Protein AF-A0A3C0SN17-F1 (afdb_monomer_lite)

Foldseek 3Di:
DDDLCVVLVHDPPDDPVSSVVSVVVVCVVPVD

pLDDT: mean 87.48, std 6.7, range [60.75, 93.5]

Structure (mmCIF, N/CA/C/O backbone):
data_AF-A0A3C0SN17-F1
#
_entry.id   AF-A0A3C0SN17-F1
#
loop_
_atom_site.group_PDB
_atom_site.id
_atom_site.type_symbol
_atom_site.label_atom_id
_atom_site.label_alt_id
_atom_site.label_comp_id
_atom_site.label_asym_id
_atom_site.label_entity_id
_atom_site.label_seq_id
_atom_site.pdbx_PDB_ins_code
_atom_site.Cartn_x
_atom_site.Cartn_y
_atom_site.Cartn_z
_atom_site.occupancy
_atom_site.B_iso_or_equiv
_atom_site.auth_seq_id
_atom_site.auth_comp_id
_atom_site.auth_asym_id
_atom_site.auth_atom_id
_atom_site.pdbx_PDB_model_num
ATOM 1 N N . MET A 1 1 ? 17.419 -1.686 -6.845 1.00 60.75 1 MET A N 1
ATOM 2 C CA . MET A 1 1 ? 16.628 -2.336 -5.778 1.00 60.75 1 MET A CA 1
ATOM 3 C C . MET A 1 1 ? 15.293 -1.625 -5.758 1.00 60.75 1 MET A C 1
ATOM 5 O O . MET A 1 1 ? 15.294 -0.442 -5.462 1.00 60.75 1 MET A O 1
ATOM 9 N N . ASN A 1 2 ? 14.204 -2.282 -6.163 1.00 70.19 2 ASN A N 1
ATOM 10 C CA . ASN A 1 2 ? 12.887 -1.642 -6.173 1.00 70.19 2 ASN A CA 1
ATOM 11 C C . ASN A 1 2 ? 12.317 -1.716 -4.762 1.00 70.19 2 ASN A C 1
ATOM 13 O O . ASN 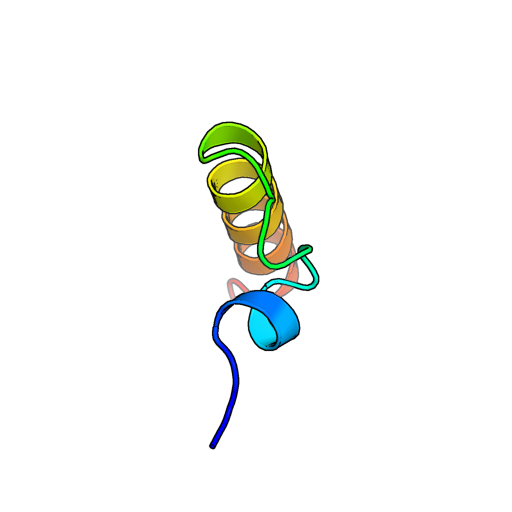A 1 2 ? 12.132 -2.814 -4.236 1.00 70.19 2 ASN A O 1
ATOM 17 N N . ASN A 1 3 ? 12.093 -0.561 -4.145 1.00 84.44 3 ASN A N 1
ATOM 18 C CA . ASN A 1 3 ? 11.509 -0.491 -2.820 1.00 84.44 3 ASN A CA 1
ATOM 19 C C . ASN A 1 3 ? 10.015 -0.873 -2.917 1.00 84.44 3 ASN A C 1
ATOM 21 O O . ASN A 1 3 ? 9.286 -0.249 -3.690 1.00 84.44 3 ASN A O 1
ATOM 25 N N . PRO A 1 4 ? 9.528 -1.884 -2.172 1.00 82.69 4 PRO A N 1
ATOM 26 C CA . PRO A 1 4 ? 8.118 -2.278 -2.201 1.00 82.69 4 PRO A CA 1
ATOM 27 C C . PRO A 1 4 ? 7.160 -1.124 -1.885 1.00 82.69 4 PRO A C 1
ATOM 29 O O . PRO A 1 4 ? 6.053 -1.080 -2.420 1.00 82.69 4 PRO A O 1
ATOM 32 N N . TYR A 1 5 ? 7.595 -0.172 -1.055 1.00 86.06 5 TYR A N 1
ATOM 33 C CA . TYR A 1 5 ? 6.811 1.010 -0.712 1.00 86.06 5 TYR A CA 1
ATOM 34 C C . TYR A 1 5 ? 6.676 1.970 -1.900 1.00 86.06 5 TYR A C 1
ATOM 36 O O . TYR A 1 5 ? 5.581 2.459 -2.162 1.00 86.06 5 TYR A O 1
ATOM 44 N N . GLU A 1 6 ? 7.738 2.151 -2.690 1.00 85.25 6 GLU A N 1
ATOM 45 C CA . GLU A 1 6 ? 7.702 2.962 -3.915 1.00 85.25 6 GLU A CA 1
ATOM 46 C C . GLU A 1 6 ? 6.818 2.328 -4.993 1.00 85.25 6 GLU A C 1
ATOM 48 O O . GLU A 1 6 ? 6.066 3.033 -5.659 1.00 85.25 6 GLU A O 1
ATOM 53 N N . VAL A 1 7 ? 6.847 0.996 -5.125 1.00 86.06 7 VAL A N 1
ATOM 54 C CA . VAL A 1 7 ? 5.988 0.261 -6.073 1.00 86.06 7 VAL A CA 1
ATOM 55 C C . VAL A 1 7 ? 4.510 0.402 -5.712 1.00 86.06 7 VAL A C 1
ATOM 57 O O . VAL A 1 7 ? 3.666 0.544 -6.594 1.00 86.06 7 VAL A O 1
ATOM 60 N N . LEU A 1 8 ? 4.191 0.379 -4.418 1.00 86.94 8 LEU A N 1
ATOM 61 C CA . LEU A 1 8 ? 2.833 0.605 -3.927 1.00 86.94 8 LEU A CA 1
ATOM 62 C C . LEU A 1 8 ? 2.460 2.097 -3.853 1.00 86.94 8 LEU A C 1
ATOM 64 O O . LEU A 1 8 ? 1.305 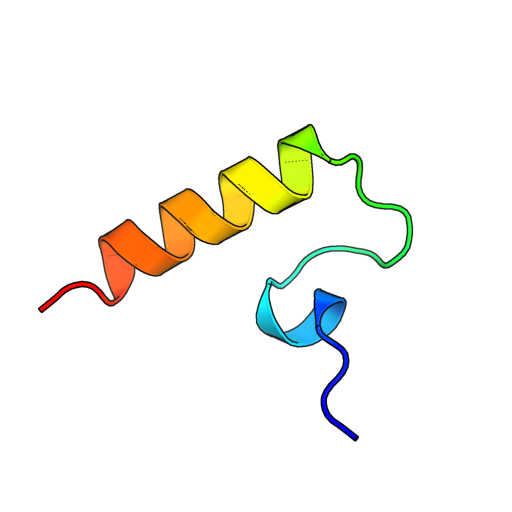2.409 -3.576 1.00 86.94 8 LEU A O 1
ATOM 68 N N . GLY A 1 9 ? 3.403 3.017 -4.083 1.00 87.00 9 GLY A N 1
ATOM 69 C CA . GLY A 1 9 ? 3.188 4.461 -3.957 1.00 87.00 9 GLY A CA 1
ATOM 70 C C . GLY A 1 9 ? 2.908 4.930 -2.524 1.00 87.00 9 GLY A C 1
ATOM 71 O O . GLY A 1 9 ? 2.288 5.974 -2.327 1.00 87.00 9 GLY A O 1
ATOM 72 N N . VAL A 1 10 ? 3.329 4.163 -1.517 1.00 88.69 10 VAL A N 1
ATOM 73 C CA . VAL A 1 10 ? 3.107 4.458 -0.095 1.00 88.69 10 VAL A CA 1
ATOM 74 C C . VAL A 1 10 ? 4.406 4.884 0.587 1.00 88.69 10 VAL A C 1
ATOM 76 O O . VAL A 1 10 ? 5.505 4.575 0.131 1.00 88.69 10 VAL A O 1
ATOM 79 N N . LYS A 1 11 ? 4.293 5.606 1.705 1.00 88.38 11 LYS A N 1
ATOM 80 C CA . LYS A 1 11 ? 5.457 5.953 2.531 1.00 88.38 11 LYS A CA 1
ATOM 81 C C . LYS A 1 11 ? 5.992 4.708 3.240 1.00 88.38 11 LYS A C 1
ATOM 83 O O . LYS A 1 11 ? 5.232 3.809 3.574 1.00 88.38 11 LYS A O 1
ATOM 88 N N . GLU A 1 12 ? 7.281 4.698 3.565 1.00 84.25 12 GLU A N 1
ATOM 89 C CA . GLU A 1 12 ? 7.901 3.589 4.310 1.00 84.25 12 GLU A CA 1
ATOM 90 C C . GLU A 1 12 ? 7.332 3.412 5.729 1.00 84.25 12 GLU A C 1
ATOM 92 O O . GLU A 1 12 ? 7.441 2.334 6.305 1.00 84.25 12 GLU A O 1
ATOM 97 N N . ASN A 1 13 ? 6.699 4.451 6.291 1.00 87.19 13 ASN A N 1
ATOM 98 C CA . ASN A 1 13 ? 6.000 4.374 7.578 1.00 87.19 13 ASN A CA 1
ATOM 99 C C . ASN A 1 13 ? 4.494 4.081 7.454 1.00 87.19 13 ASN A C 1
ATOM 101 O O . ASN A 1 13 ? 3.788 4.177 8.459 1.00 87.19 13 ASN A O 1
ATOM 105 N N . ALA A 1 14 ? 4.000 3.807 6.242 1.00 88.19 14 ALA A N 1
ATOM 106 C CA . ALA A 1 14 ? 2.576 3.643 5.999 1.00 88.19 14 ALA A CA 1
ATOM 107 C C . ALA A 1 14 ? 2.003 2.514 6.861 1.00 88.19 14 ALA A C 1
ATOM 109 O O . ALA A 1 14 ? 2.620 1.460 7.047 1.00 88.19 14 ALA A O 1
ATOM 110 N N . SER A 1 15 ? 0.795 2.731 7.377 1.00 91.50 15 SER A N 1
ATOM 111 C CA . SER A 1 15 ? 0.100 1.705 8.152 1.00 91.50 15 SER A CA 1
ATOM 112 C C . SER A 1 15 ? -0.238 0.511 7.258 1.00 91.50 15 SER A C 1
ATOM 114 O O . SER A 1 15 ? -0.466 0.655 6.054 1.00 91.50 15 SER A O 1
ATOM 116 N N . GLN A 1 16 ? -0.359 -0.681 7.846 1.00 89.94 16 GLN A N 1
ATOM 117 C CA . GLN A 1 16 ? -0.792 -1.866 7.103 1.00 89.94 16 GLN A CA 1
ATOM 118 C C . GLN A 1 16 ? -2.125 -1.658 6.369 1.00 89.94 16 GLN A C 1
ATOM 120 O O . GLN A 1 16 ? -2.337 -2.246 5.307 1.00 89.94 16 GLN A O 1
ATOM 125 N N . ASP A 1 17 ? -3.014 -0.822 6.906 1.00 92.12 17 ASP A N 1
ATOM 126 C CA . ASP A 1 17 ? -4.286 -0.501 6.259 1.00 92.12 17 ASP A CA 1
ATOM 127 C C . ASP A 1 17 ? -4.102 0.342 4.991 1.00 92.12 17 ASP A C 1
ATOM 129 O O . ASP A 1 17 ? -4.769 0.094 3.984 1.00 92.12 17 ASP A O 1
ATOM 133 N N . GLU A 1 18 ? -3.153 1.281 4.995 1.00 90.00 18 GLU A N 1
ATOM 134 C CA . GLU A 1 18 ? -2.801 2.090 3.822 1.00 90.00 18 GLU A CA 1
ATOM 135 C C . GLU A 1 18 ? -2.149 1.226 2.739 1.00 90.00 18 GLU A C 1
ATOM 137 O O . GLU A 1 18 ? -2.536 1.306 1.575 1.00 90.00 18 GLU A O 1
ATOM 142 N N . ILE A 1 19 ? -1.245 0.322 3.133 1.00 90.50 19 ILE A N 1
ATOM 143 C CA . ILE A 1 19 ? -0.604 -0.648 2.231 1.00 90.50 19 ILE A CA 1
ATOM 144 C C . ILE A 1 19 ? -1.664 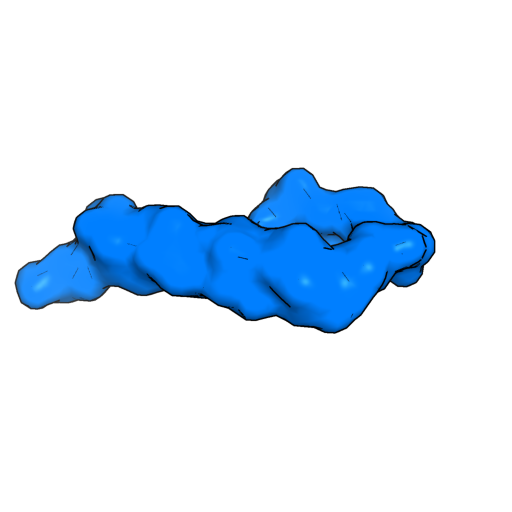-1.526 1.551 1.00 90.50 19 ILE A C 1
ATOM 146 O O . ILE A 1 19 ? -1.668 -1.685 0.328 1.00 90.50 19 ILE A O 1
ATOM 150 N N . LYS A 1 20 ? -2.611 -2.073 2.325 1.00 92.06 20 LYS A N 1
ATOM 151 C CA . LYS A 1 20 ? -3.707 -2.898 1.790 1.00 92.06 20 LYS A CA 1
ATOM 152 C C . LYS A 1 20 ? -4.617 -2.108 0.856 1.00 92.06 20 LYS A C 1
ATOM 154 O O . LYS A 1 20 ? -5.094 -2.664 -0.134 1.00 92.06 20 LYS A O 1
ATOM 159 N N . LYS A 1 21 ? -4.889 -0.840 1.16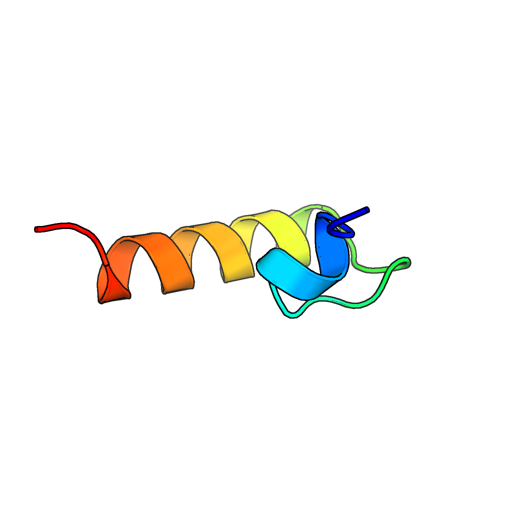7 1.00 93.00 21 LYS A N 1
ATOM 160 C CA . LYS A 1 21 ? -5.723 0.025 0.330 1.00 93.00 21 LYS A CA 1
ATOM 161 C C . LYS A 1 21 ? -5.043 0.323 -1.007 1.00 93.00 21 LYS A C 1
ATOM 163 O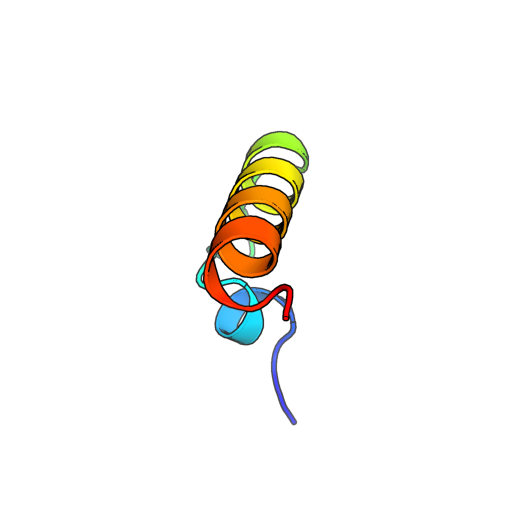 O . LYS A 1 21 ? -5.660 0.069 -2.038 1.00 93.00 21 LYS A O 1
ATOM 168 N N . ALA A 1 22 ? -3.780 0.746 -0.984 1.00 92.31 22 ALA A N 1
ATOM 169 C CA . ALA A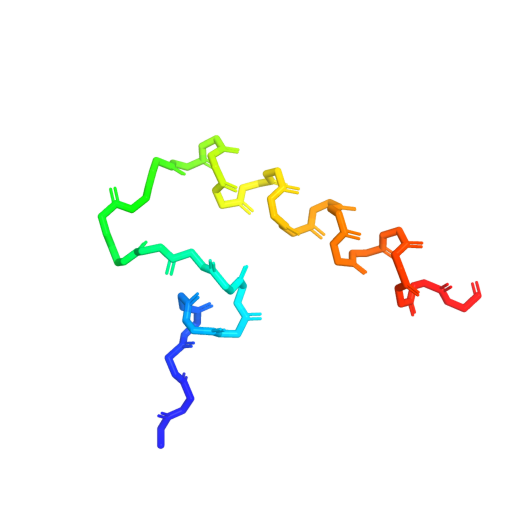 1 22 ? -2.996 1.023 -2.186 1.00 92.31 22 ALA A CA 1
ATOM 170 C C . ALA A 1 22 ? -2.885 -0.214 -3.089 1.00 92.31 22 ALA A C 1
ATOM 172 O O . ALA A 1 22 ? -3.142 -0.140 -4.288 1.00 92.31 22 ALA A O 1
ATOM 173 N N . TYR A 1 23 ? -2.627 -1.389 -2.503 1.00 92.50 23 TYR A N 1
ATOM 174 C CA . TYR A 1 23 ? -2.618 -2.647 -3.249 1.00 92.50 23 TYR A CA 1
ATOM 175 C C . TYR A 1 23 ? -3.963 -2.926 -3.939 1.00 92.50 23 TYR A C 1
ATOM 177 O O . TYR A 1 23 ? -3.999 -3.236 -5.126 1.00 92.50 23 TYR A O 1
ATOM 185 N N . ARG A 1 24 ? -5.089 -2.782 -3.226 1.00 93.38 24 ARG A N 1
ATOM 186 C CA . ARG A 1 24 ? -6.427 -2.999 -3.806 1.00 93.38 24 ARG A CA 1
ATOM 187 C C . ARG A 1 24 ? -6.745 -2.013 -4.930 1.00 93.38 24 ARG A C 1
ATOM 189 O O . ARG A 1 24 ? -7.431 -2.389 -5.876 1.00 93.38 24 ARG A O 1
ATOM 196 N N . GLU A 1 25 ? -6.294 -0.767 -4.821 1.00 92.06 25 GLU A N 1
ATOM 197 C CA . GLU A 1 25 ? -6.475 0.254 -5.858 1.00 92.06 25 GLU A CA 1
ATOM 198 C C . GLU A 1 25 ? -5.663 -0.072 -7.113 1.00 92.06 25 GLU A C 1
ATOM 200 O O . GLU A 1 25 ? -6.223 -0.068 -8.208 1.00 92.06 25 GLU A O 1
ATOM 205 N N . LEU A 1 26 ? -4.397 -0.462 -6.952 1.00 90.81 26 LEU A N 1
ATOM 206 C CA . LEU A 1 26 ? -3.551 -0.910 -8.060 1.00 90.81 26 LEU A CA 1
ATOM 207 C C . LEU A 1 26 ? -4.134 -2.146 -8.747 1.00 90.81 26 LEU A C 1
ATOM 209 O O . LEU A 1 26 ? -4.220 -2.188 -9.971 1.00 90.81 26 LEU A O 1
ATOM 213 N N . VAL A 1 27 ? -4.617 -3.126 -7.979 1.00 93.50 27 VAL A N 1
ATOM 214 C CA . VAL A 1 27 ? -5.279 -4.306 -8.551 1.00 93.50 27 VAL A CA 1
ATOM 215 C C . VAL A 1 27 ? -6.491 -3.896 -9.386 1.00 93.50 27 VAL A C 1
ATOM 217 O O . VAL A 1 27 ? -6.622 -4.368 -10.502 1.00 93.50 27 VAL A O 1
ATOM 220 N N . LYS A 1 28 ? -7.348 -2.978 -8.926 1.00 92.06 28 LYS A N 1
ATOM 221 C CA . LYS A 1 28 ? -8.496 -2.516 -9.733 1.00 92.06 28 LYS A CA 1
ATOM 222 C C . LYS A 1 28 ? -8.095 -1.841 -11.045 1.00 92.06 28 LYS A C 1
ATOM 224 O O . LYS A 1 28 ? -8.871 -1.884 -11.991 1.00 92.06 28 LYS A O 1
ATOM 229 N N . GLN A 1 29 ? -6.942 -1.180 -11.081 1.00 90.00 29 GLN A N 1
ATOM 230 C CA . GLN A 1 29 ? -6.467 -0.482 -12.274 1.00 90.00 29 GLN A CA 1
ATOM 231 C C . GLN A 1 29 ? -5.789 -1.414 -13.278 1.00 90.00 29 GLN A C 1
ATOM 233 O O . GLN A 1 29 ? -5.905 -1.190 -14.478 1.00 90.00 29 GLN A O 1
ATOM 238 N N . TYR A 1 30 ? -5.084 -2.438 -12.792 1.00 92.56 30 TYR A N 1
ATOM 239 C CA . TYR A 1 30 ? -4.239 -3.300 -13.621 1.00 92.56 30 TYR A CA 1
ATOM 240 C C . TYR A 1 30 ? -4.746 -4.736 -13.766 1.00 92.56 30 TYR A C 1
ATOM 242 O O . TYR A 1 30 ? -4.136 -5.512 -14.500 1.00 92.56 30 TYR A O 1
ATOM 250 N N . HIS A 1 31 ? -5.822 -5.120 -13.075 1.00 81.19 31 HIS A N 1
ATOM 251 C CA . HIS A 1 31 ? -6.468 -6.405 -13.313 1.00 81.19 31 HIS A CA 1
ATOM 252 C C . HIS A 1 31 ? -6.974 -6.434 -14.765 1.00 81.19 31 HIS A C 1
ATOM 254 O O . HIS A 1 31 ? -7.718 -5.527 -15.142 1.00 81.19 31 HIS A O 1
ATOM 260 N N . PRO A 1 32 ? -6.560 -7.422 -15.578 1.00 83.75 32 PRO A N 1
ATOM 261 C CA . PRO A 1 32 ? -7.029 -7.561 -16.953 1.00 83.75 32 PRO A CA 1
ATOM 262 C C . PRO A 1 32 ? -8.527 -7.873 -17.044 1.00 83.75 32 PRO A C 1
ATOM 264 O O . PRO A 1 32 ? -9.090 -8.428 -16.068 1.00 83.75 32 PRO A O 1
#

Sequence (32 aa):
MNNPYEVLGVKENASQDEIKKAYRELVKQYHP

Secondary structure (DSSP, 8-state):
---HHHHTT--TT--HHHHHHHHHHHHHHH--

Radius of gyration: 9.73 Å; chains: 1; bounding box: 25×14×25 Å